Protein AF-A0A947NCL4-F1 (afdb_monomer)

Nearest PDB structures (foldseek):
  7tol-assembly1_A  TM=9.033E-01  e=6.693E-04  Methanocaldococcus jannaschii
  7voc-assembly1_C  TM=8.367E-01  e=2.990E-02  Streptomyces griseochromogenes
  4xru-assembly1_D  TM=3.235E-01  e=7.765E-01  Capnocytophaga gingivalis ATCC 33624
  5wbw-assembly3_D  TM=4.457E-01  e=3.697E+00  Saccharomyces cerevisiae
  4xrp-assembly1_D  TM=3.269E-01  e=4.234E+00  Capnocytophaga gingivalis ATCC 33624

Structure (mmCIF, N/CA/C/O backbone):
data_AF-A0A947NCL4-F1
#
_entry.id   AF-A0A947NCL4-F1
#
loop_
_atom_site.group_PDB
_atom_site.id
_atom_site.type_symbol
_atom_site.label_atom_id
_atom_site.label_alt_id
_atom_site.label_comp_id
_atom_site.label_asym_id
_atom_site.label_entity_id
_atom_site.label_seq_id
_atom_site.pdbx_PDB_ins_code
_atom_site.Cartn_x
_atom_site.Cartn_y
_atom_site.Cartn_z
_atom_site.occupancy
_atom_site.B_iso_or_equiv
_atom_site.auth_seq_id
_atom_site.auth_comp_id
_atom_site.auth_asym_id
_atom_site.auth_atom_id
_atom_site.pdbx_PDB_model_num
ATOM 1 N N . MET A 1 1 ? -11.033 16.167 8.920 1.00 64.00 1 MET A N 1
ATOM 2 C CA . MET A 1 1 ? -10.650 14.749 9.133 1.00 64.00 1 MET A CA 1
ATOM 3 C C . MET A 1 1 ? -9.228 14.546 8.632 1.00 64.00 1 MET A C 1
ATOM 5 O O . MET A 1 1 ? -8.899 15.127 7.607 1.00 64.00 1 MET A O 1
ATOM 9 N N . LYS A 1 2 ? -8.384 13.801 9.361 1.00 90.94 2 LYS A N 1
ATOM 10 C CA . LYS A 1 2 ? -6.972 13.572 9.000 1.00 90.94 2 LYS A CA 1
ATOM 11 C C . LYS A 1 2 ? -6.793 12.207 8.327 1.00 90.94 2 LYS A C 1
ATOM 13 O O . LYS A 1 2 ? -7.354 11.211 8.792 1.00 90.94 2 LYS A O 1
ATOM 18 N N . ARG A 1 3 ? -6.002 12.197 7.256 1.00 96.50 3 ARG A N 1
ATOM 19 C CA . ARG A 1 3 ? -5.643 11.039 6.434 1.00 96.50 3 ARG A CA 1
ATOM 20 C C . ARG A 1 3 ? -4.133 10.838 6.501 1.00 96.50 3 ARG A C 1
ATOM 22 O O . ARG A 1 3 ? -3.400 11.823 6.499 1.00 96.50 3 ARG A O 1
ATOM 29 N N . ALA A 1 4 ? -3.698 9.585 6.568 1.00 97.75 4 ALA A N 1
ATOM 30 C CA . ALA A 1 4 ? -2.288 9.226 6.514 1.00 97.75 4 ALA A CA 1
ATOM 31 C C . ALA A 1 4 ? -1.944 8.553 5.184 1.00 97.75 4 ALA A C 1
ATOM 33 O O . ALA A 1 4 ? -2.614 7.603 4.782 1.00 97.75 4 ALA A O 1
ATOM 34 N N . ASP A 1 5 ? -0.855 8.992 4.560 1.00 97.56 5 ASP A N 1
ATOM 35 C CA . ASP A 1 5 ? -0.298 8.397 3.348 1.00 97.56 5 ASP A CA 1
ATOM 36 C C . ASP A 1 5 ? 0.931 7.564 3.720 1.00 97.56 5 ASP A C 1
ATOM 38 O O . ASP A 1 5 ? 1.979 8.091 4.101 1.00 97.56 5 ASP A O 1
ATOM 42 N N . ILE A 1 6 ? 0.804 6.238 3.644 1.00 97.56 6 ILE A N 1
ATOM 43 C CA . ILE A 1 6 ? 1.873 5.310 4.014 1.00 97.56 6 ILE A CA 1
ATOM 44 C C . ILE A 1 6 ? 2.530 4.758 2.757 1.00 97.56 6 ILE A C 1
ATOM 46 O O . ILE A 1 6 ? 1.960 3.951 2.021 1.00 97.56 6 ILE A O 1
ATOM 50 N N . LYS A 1 7 ? 3.787 5.162 2.556 1.00 96.06 7 LYS A N 1
ATOM 51 C CA . LYS A 1 7 ? 4.650 4.629 1.504 1.00 96.06 7 LYS A CA 1
ATOM 52 C C . LYS A 1 7 ? 5.175 3.246 1.890 1.00 96.06 7 LYS A C 1
ATOM 54 O O . LYS A 1 7 ? 6.080 3.152 2.723 1.00 96.06 7 LYS A O 1
ATOM 59 N N . ILE A 1 8 ? 4.663 2.188 1.267 1.00 96.56 8 ILE A N 1
ATOM 60 C CA . ILE A 1 8 ? 4.990 0.793 1.622 1.00 96.56 8 ILE A CA 1
ATOM 61 C C . ILE A 1 8 ? 6.271 0.262 0.963 1.00 96.56 8 ILE A C 1
ATOM 63 O O . ILE A 1 8 ? 6.783 -0.792 1.336 1.00 96.56 8 ILE A O 1
ATOM 67 N N . GLY A 1 9 ? 6.823 0.998 0.001 1.00 95.12 9 GLY A N 1
ATOM 68 C CA . GLY A 1 9 ? 8.024 0.602 -0.725 1.00 95.12 9 GLY A CA 1
ATOM 69 C C . GLY A 1 9 ? 8.231 1.419 -1.991 1.00 95.12 9 GLY A C 1
ATOM 70 O O . GLY A 1 9 ? 7.526 2.409 -2.203 1.00 95.12 9 GLY A O 1
ATOM 71 N N . TYR A 1 10 ? 9.185 0.986 -2.812 1.00 95.88 10 TYR A N 1
ATOM 72 C CA . TYR A 1 10 ? 9.521 1.613 -4.096 1.00 95.88 10 TYR A CA 1
ATOM 73 C C . TYR A 1 10 ? 9.484 0.641 -5.281 1.00 95.88 10 TYR A C 1
ATOM 75 O O . TYR A 1 10 ? 9.530 1.089 -6.426 1.00 95.88 10 TYR A O 1
ATOM 83 N N . LEU A 1 11 ? 9.362 -0.669 -5.035 1.00 95.19 11 LEU A N 1
ATOM 84 C CA . LEU A 1 11 ? 9.315 -1.660 -6.107 1.00 95.19 11 LEU A CA 1
ATOM 85 C C . LEU A 1 11 ? 7.996 -1.543 -6.875 1.00 95.19 11 LEU A C 1
ATOM 87 O O . LEU A 1 11 ? 6.916 -1.572 -6.290 1.00 95.19 11 LEU A O 1
ATOM 91 N N . CYS A 1 12 ? 8.091 -1.384 -8.190 1.00 95.31 12 CYS A N 1
ATOM 92 C CA . CYS A 1 12 ? 6.954 -1.212 -9.087 1.00 95.31 12 CYS A CA 1
ATOM 93 C C . CYS A 1 12 ? 7.298 -1.826 -10.443 1.00 95.31 12 CYS A C 1
ATOM 95 O O . CYS A 1 12 ? 8.396 -1.596 -10.956 1.00 95.31 12 CYS A O 1
ATOM 97 N N . ASN A 1 13 ? 6.355 -2.570 -11.018 1.00 94.88 13 ASN A N 1
ATOM 98 C CA . ASN A 1 13 ? 6.458 -3.173 -12.349 1.00 94.88 13 ASN A CA 1
ATOM 99 C C . ASN A 1 13 ? 6.358 -2.135 -13.480 1.00 94.88 13 ASN A C 1
ATOM 101 O O . ASN A 1 13 ? 6.836 -2.390 -14.581 1.00 94.88 13 ASN A O 1
ATOM 105 N N . ASN A 1 14 ? 5.793 -0.951 -13.220 1.00 95.12 14 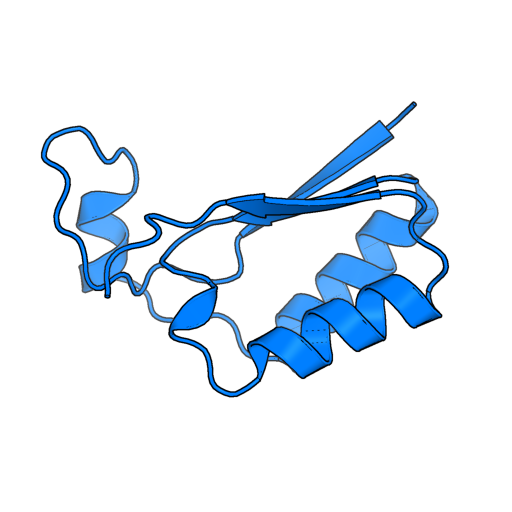ASN A N 1
ATOM 106 C CA . ASN A 1 14 ? 5.631 0.092 -14.230 1.00 95.12 14 ASN A CA 1
ATOM 107 C C . ASN A 1 14 ? 6.718 1.178 -14.161 1.00 95.12 14 ASN A C 1
ATOM 109 O O . ASN A 1 14 ? 7.045 1.677 -13.084 1.00 95.12 14 ASN A O 1
ATOM 113 N N . HIS A 1 15 ? 7.241 1.614 -15.307 1.00 94.50 15 HIS A N 1
ATOM 114 C CA . HIS A 1 15 ? 8.339 2.583 -15.419 1.00 94.50 15 HIS A CA 1
ATOM 115 C C . HIS A 1 15 ? 7.857 3.933 -15.969 1.00 94.50 15 HIS A C 1
ATOM 117 O O . HIS A 1 15 ? 8.352 4.419 -16.981 1.00 94.50 15 HIS A O 1
ATOM 123 N N . CYS A 1 16 ? 6.874 4.549 -15.300 1.00 94.88 16 CYS A N 1
ATOM 124 C CA . CYS A 1 16 ? 6.307 5.820 -15.756 1.00 94.88 16 CYS A CA 1
ATOM 125 C C . CYS A 1 16 ? 7.386 6.909 -15.865 1.00 94.88 16 CYS A C 1
ATOM 127 O O . CYS A 1 16 ? 8.064 7.204 -14.877 1.00 94.88 16 CYS A O 1
ATOM 129 N N . LEU A 1 17 ? 7.466 7.569 -17.025 1.00 95.88 17 LEU A N 1
ATOM 130 C CA . LEU A 1 17 ? 8.424 8.652 -17.296 1.00 95.88 17 LEU A CA 1
ATOM 131 C C . LEU A 1 17 ? 8.308 9.820 -16.303 1.00 95.88 17 LEU A C 1
ATOM 133 O O . LEU A 1 17 ? 9.302 10.444 -15.950 1.00 95.88 17 LEU A O 1
ATOM 137 N N . PHE A 1 18 ? 7.097 10.089 -15.816 1.00 95.00 18 PHE A N 1
ATOM 138 C CA . PHE A 1 18 ? 6.798 11.175 -14.879 1.00 95.00 18 PHE A CA 1
ATOM 139 C C . PHE A 1 18 ? 6.885 10.758 -13.399 1.00 95.00 18 PHE A C 1
ATOM 141 O O . PHE A 1 18 ? 6.500 11.526 -12.516 1.00 95.00 18 PHE A O 1
ATOM 148 N N . CYS A 1 19 ? 7.333 9.536 -13.084 1.00 95.06 19 CYS A N 1
ATOM 149 C CA . CYS A 1 19 ? 7.355 9.069 -11.700 1.00 95.06 19 CYS A CA 1
ATOM 150 C C . CYS A 1 19 ? 8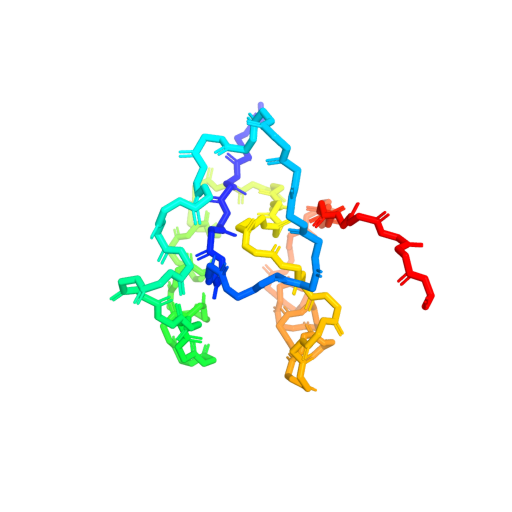.419 9.814 -10.883 1.00 95.06 19 CYS A C 1
ATOM 152 O O . CYS A 1 19 ? 9.613 9.541 -11.000 1.00 95.06 19 CYS A O 1
ATOM 154 N N . VAL A 1 20 ? 7.977 10.672 -9.960 1.00 93.06 20 VAL A N 1
ATOM 155 C CA . VAL A 1 20 ? 8.855 11.387 -9.013 1.00 93.06 20 VAL A CA 1
ATOM 156 C C . VAL A 1 20 ? 9.704 10.441 -8.152 1.00 93.06 20 VAL A C 1
ATOM 158 O O . VAL A 1 20 ? 10.788 10.792 -7.696 1.00 93.06 20 VAL A O 1
ATOM 161 N N . GLN A 1 21 ? 9.250 9.198 -7.967 1.00 91.19 21 GLN A N 1
ATOM 162 C CA . GLN A 1 21 ? 9.962 8.172 -7.208 1.00 91.19 21 GLN A CA 1
ATOM 163 C C . GLN A 1 21 ? 10.749 7.192 -8.089 1.00 91.19 21 GLN A C 1
ATOM 165 O O . GLN A 1 21 ? 11.310 6.247 -7.542 1.00 91.19 21 GLN A O 1
ATOM 170 N N . GLY A 1 22 ? 10.810 7.394 -9.410 1.00 91.56 22 GLY A N 1
ATOM 171 C CA . GLY A 1 22 ? 11.345 6.414 -10.360 1.00 91.56 22 GLY A CA 1
ATOM 172 C C . GLY A 1 22 ? 12.757 5.936 -10.020 1.00 91.56 22 GLY A C 1
ATOM 173 O O . GLY A 1 22 ? 12.980 4.732 -9.945 1.00 91.56 22 GLY A O 1
ATOM 174 N N . LYS A 1 23 ? 13.669 6.867 -9.703 1.00 92.69 23 LYS A N 1
ATOM 175 C CA . LYS A 1 23 ? 15.059 6.558 -9.310 1.00 92.69 23 LYS A CA 1
ATOM 176 C C . LYS A 1 23 ? 15.164 5.798 -7.984 1.00 92.69 23 LYS A C 1
ATOM 178 O O . LYS A 1 23 ? 16.066 4.994 -7.792 1.00 92.69 23 LYS A O 1
ATOM 183 N N . ASN A 1 24 ? 14.224 6.013 -7.063 1.00 93.94 24 ASN A N 1
ATOM 184 C CA . ASN A 1 24 ? 14.250 5.374 -5.744 1.00 93.94 24 ASN A CA 1
ATOM 185 C C . ASN A 1 24 ? 14.008 3.862 -5.811 1.00 93.94 24 ASN A C 1
ATOM 187 O O . ASN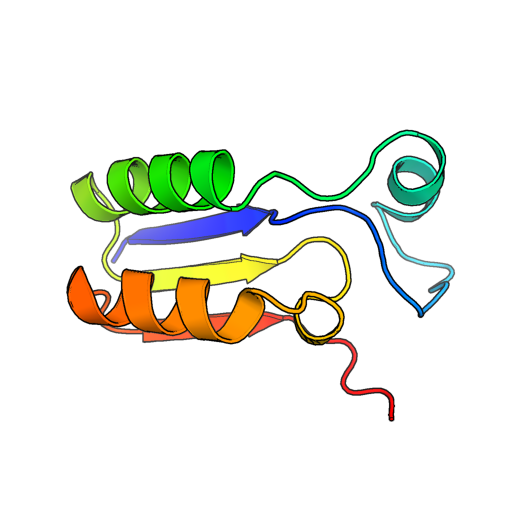 A 1 24 ? 14.366 3.165 -4.871 1.00 93.94 24 ASN A O 1
ATOM 191 N N . ARG A 1 25 ? 13.429 3.350 -6.903 1.00 91.38 25 ARG A N 1
ATOM 192 C CA . ARG A 1 25 ? 13.267 1.908 -7.132 1.00 91.38 25 ARG A CA 1
ATOM 193 C C . ARG A 1 25 ? 14.603 1.175 -7.265 1.00 91.38 25 ARG A C 1
ATOM 195 O O . ARG A 1 25 ? 14.686 0.021 -6.871 1.00 91.38 25 ARG A O 1
ATOM 202 N N . GLU A 1 26 ? 15.617 1.832 -7.819 1.00 90.50 26 GLU A N 1
ATOM 203 C CA . GLU A 1 26 ? 16.956 1.253 -8.009 1.00 90.50 26 GLU A CA 1
ATOM 204 C C . GLU A 1 26 ? 17.797 1.338 -6.729 1.00 90.50 26 GLU A C 1
ATOM 206 O O . GLU A 1 26 ? 18.689 0.527 -6.508 1.00 90.50 26 GLU A O 1
ATOM 211 N N . LEU A 1 27 ? 17.491 2.315 -5.871 1.00 92.94 27 LEU A N 1
ATOM 212 C CA . LEU A 1 27 ? 18.241 2.595 -4.646 1.00 92.94 27 LEU A CA 1
ATOM 213 C C . LEU A 1 27 ? 17.650 1.909 -3.409 1.00 92.94 27 LEU A C 1
ATOM 215 O O . LEU A 1 27 ? 18.365 1.652 -2.443 1.00 92.94 27 LEU A O 1
ATOM 219 N N . TYR A 1 28 ? 16.341 1.646 -3.409 1.00 93.81 28 TYR A N 1
ATOM 220 C CA . TYR A 1 28 ? 15.612 1.196 -2.230 1.00 93.81 28 TYR A CA 1
ATOM 221 C C . TYR A 1 28 ? 14.602 0.098 -2.558 1.00 93.81 28 TYR A C 1
ATOM 223 O O . TYR A 1 28 ? 13.900 0.130 -3.567 1.00 93.81 28 TYR A O 1
ATOM 231 N N . GLY A 1 29 ? 14.467 -0.845 -1.628 1.00 92.62 29 GLY A N 1
ATOM 232 C CA . GLY A 1 29 ? 13.478 -1.911 -1.702 1.00 92.62 29 GLY A CA 1
ATOM 233 C C . GLY A 1 29 ? 12.126 -1.560 -1.077 1.00 92.62 29 GLY A C 1
ATOM 234 O O . GLY A 1 29 ? 11.770 -0.411 -0.792 1.00 92.62 29 GLY A O 1
ATOM 235 N N . ASN A 1 30 ? 11.354 -2.613 -0.844 1.00 94.94 30 ASN A N 1
ATOM 236 C CA . ASN A 1 30 ? 10.111 -2.554 -0.094 1.00 94.94 30 ASN A CA 1
ATOM 237 C C . ASN A 1 30 ? 10.379 -2.484 1.415 1.00 94.94 30 ASN A C 1
ATOM 239 O O . ASN A 1 30 ? 11.310 -3.114 1.907 1.00 94.94 30 ASN A O 1
ATOM 243 N N . LYS A 1 31 ? 9.533 -1.760 2.163 1.00 96.31 31 LYS A N 1
ATOM 244 C CA . LYS A 1 31 ? 9.564 -1.830 3.632 1.00 96.31 31 LYS A CA 1
ATOM 245 C C . LYS A 1 31 ? 9.116 -3.215 4.088 1.00 96.31 31 LYS A C 1
ATOM 247 O O . LYS A 1 31 ? 8.255 -3.829 3.447 1.00 96.31 31 LYS A O 1
ATOM 252 N N . SER A 1 32 ? 9.639 -3.683 5.212 1.00 97.38 32 SER A N 1
ATOM 253 C CA . SER A 1 32 ? 9.146 -4.904 5.846 1.00 97.38 32 SER A CA 1
ATOM 254 C C . SER A 1 32 ? 7.691 -4.742 6.308 1.00 97.38 32 SER A C 1
ATOM 256 O O . SER A 1 32 ? 7.220 -3.634 6.586 1.00 97.38 32 SER A O 1
ATOM 258 N N . CYS A 1 33 ? 6.972 -5.861 6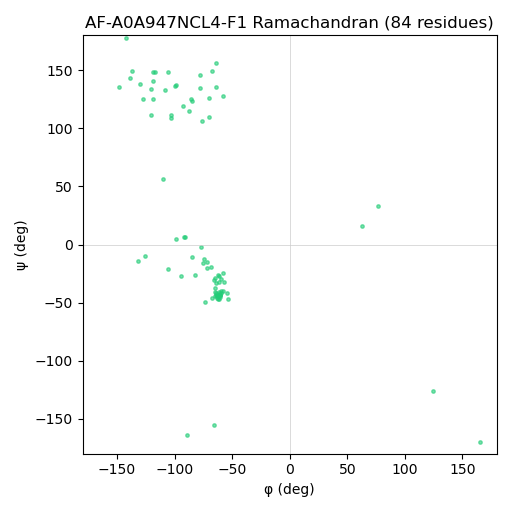.435 1.00 97.50 33 CYS A N 1
ATOM 259 C CA . CYS A 1 33 ? 5.611 -5.875 6.984 1.00 97.50 33 CYS A CA 1
ATOM 260 C C . CYS A 1 33 ? 5.555 -5.203 8.371 1.00 97.50 33 CYS A C 1
ATOM 262 O O . CYS A 1 33 ? 4.663 -4.402 8.656 1.00 97.50 33 CYS A O 1
ATOM 264 N N . ALA A 1 34 ? 6.555 -5.469 9.220 1.00 98.25 34 ALA A N 1
ATOM 265 C CA . ALA A 1 34 ? 6.646 -4.924 10.572 1.00 98.25 34 ALA A CA 1
ATOM 266 C C . ALA A 1 34 ? 6.785 -3.392 10.589 1.00 98.25 34 ALA A C 1
ATOM 268 O O . ALA A 1 34 ? 6.085 -2.718 11.349 1.00 98.25 34 ALA A O 1
ATOM 269 N N . GLU A 1 35 ? 7.634 -2.826 9.727 1.00 98.38 35 GLU A N 1
ATOM 270 C CA . GLU A 1 35 ? 7.787 -1.370 9.607 1.00 98.38 35 GLU A CA 1
ATOM 271 C C . GLU A 1 35 ? 6.484 -0.699 9.167 1.00 98.38 35 GLU A C 1
ATOM 273 O O . GLU A 1 35 ? 6.103 0.341 9.712 1.00 98.38 35 GLU A O 1
ATOM 278 N N . ILE A 1 36 ? 5.763 -1.311 8.223 1.00 98.25 36 ILE A N 1
ATOM 279 C CA . ILE A 1 36 ? 4.484 -0.778 7.747 1.00 98.25 36 ILE A CA 1
ATOM 280 C C . ILE A 1 36 ? 3.435 -0.850 8.859 1.00 98.25 36 ILE A C 1
ATOM 282 O O . ILE A 1 36 ? 2.773 0.150 9.129 1.00 98.25 36 ILE A O 1
ATOM 286 N N . LYS A 1 37 ? 3.316 -1.977 9.572 1.00 98.56 37 LYS A N 1
ATOM 287 C CA . LYS A 1 37 ? 2.405 -2.096 10.724 1.00 98.56 37 LYS A CA 1
ATOM 288 C C . LYS A 1 37 ? 2.716 -1.066 11.810 1.00 98.56 37 LYS A C 1
ATOM 290 O O . LYS A 1 37 ? 1.796 -0.463 12.362 1.00 98.56 37 LYS A O 1
ATOM 295 N N . LYS A 1 38 ? 3.997 -0.797 12.088 1.00 98.56 38 LYS A N 1
ATOM 296 C CA . LYS A 1 38 ? 4.415 0.268 13.016 1.00 98.56 38 LYS A CA 1
ATOM 297 C C . LYS A 1 38 ? 3.944 1.648 12.540 1.00 98.56 38 LYS A C 1
ATOM 299 O O . LYS A 1 38 ? 3.408 2.409 13.345 1.00 98.56 38 LYS A O 1
ATOM 304 N N . ALA A 1 39 ? 4.077 1.949 11.247 1.00 98.31 39 ALA A N 1
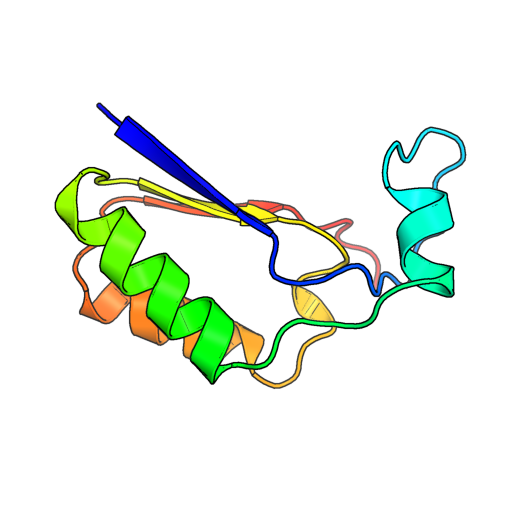ATOM 305 C CA . ALA A 1 39 ? 3.575 3.193 10.662 1.00 98.31 39 ALA A CA 1
ATOM 306 C C . ALA A 1 39 ? 2.038 3.298 10.731 1.00 98.31 39 ALA A C 1
ATOM 308 O O . ALA A 1 39 ? 1.522 4.351 11.098 1.00 98.31 39 ALA A O 1
ATOM 309 N N . ILE A 1 40 ? 1.309 2.206 10.465 1.00 98.38 40 ILE A N 1
ATOM 310 C CA . ILE A 1 40 ? -0.159 2.147 10.581 1.00 98.38 40 ILE A CA 1
ATOM 311 C C . ILE A 1 40 ? -0.598 2.438 12.026 1.00 98.38 40 ILE A C 1
ATOM 313 O O . ILE A 1 40 ? -1.501 3.246 12.239 1.00 98.38 40 ILE A O 1
ATOM 317 N N . ASN A 1 41 ? 0.065 1.845 13.026 1.00 98.38 41 ASN A N 1
ATOM 318 C CA . ASN A 1 41 ? -0.227 2.115 14.439 1.00 98.38 41 ASN A CA 1
ATOM 319 C C . ASN A 1 41 ? -0.018 3.584 14.808 1.00 98.38 41 ASN A C 1
ATOM 321 O O . ASN A 1 41 ? -0.839 4.172 15.511 1.00 98.38 41 ASN A O 1
ATOM 325 N N . LEU A 1 42 ? 1.078 4.186 14.339 1.00 98.06 42 LEU A N 1
ATOM 326 C CA . LEU A 1 42 ? 1.351 5.597 14.590 1.00 98.06 42 LEU A CA 1
ATOM 327 C C . LEU A 1 42 ? 0.300 6.492 13.921 1.00 98.06 42 LEU A C 1
ATOM 329 O O . LEU A 1 42 ? -0.226 7.396 14.568 1.00 98.06 42 LEU A O 1
ATOM 333 N N . ALA A 1 43 ? -0.051 6.199 12.667 1.00 97.69 43 ALA A N 1
ATOM 334 C CA . ALA A 1 43 ? -1.083 6.915 11.928 1.00 97.69 43 ALA A CA 1
ATOM 335 C C . ALA A 1 43 ? -2.447 6.830 12.622 1.00 97.69 43 ALA A C 1
ATOM 337 O O . ALA A 1 43 ? -3.154 7.833 12.718 1.00 97.69 43 ALA A O 1
ATOM 338 N N . ARG A 1 44 ? -2.806 5.663 13.172 1.00 97.56 44 ARG A N 1
ATOM 339 C CA . ARG A 1 44 ? -4.115 5.459 13.801 1.00 97.56 44 ARG A CA 1
ATOM 340 C C . ARG A 1 44 ? -4.356 6.376 15.001 1.00 97.56 44 ARG A C 1
ATOM 342 O O . ARG A 1 44 ? -5.508 6.714 15.266 1.00 97.56 44 ARG A O 1
ATOM 349 N N . LYS A 1 45 ? -3.297 6.822 15.687 1.00 97.31 45 LYS A N 1
ATOM 350 C CA . LYS A 1 45 ? -3.391 7.746 16.831 1.00 97.31 45 LYS A CA 1
ATOM 351 C C . LYS A 1 45 ? -3.982 9.108 16.459 1.00 97.31 45 LYS A C 1
ATOM 353 O O . LYS A 1 45 ? -4.541 9.774 17.322 1.00 97.31 45 LYS A O 1
ATOM 358 N N . THR A 1 46 ? -3.847 9.541 15.204 1.00 97.25 46 THR A N 1
ATOM 359 C CA . THR A 1 46 ? -4.225 10.901 14.777 1.00 97.25 46 THR A CA 1
ATOM 360 C C . THR A 1 46 ? -5.073 10.947 13.507 1.00 97.25 46 THR A C 1
ATOM 362 O O . THR A 1 46 ? -5.665 11.988 13.219 1.00 97.25 46 THR A O 1
ATOM 365 N N . CYS A 1 47 ? -5.154 9.846 12.756 1.00 97.88 47 CYS A N 1
ATOM 366 C CA . CYS A 1 47 ? -5.844 9.753 11.471 1.00 97.88 47 CYS A CA 1
ATOM 367 C C . CYS A 1 47 ? -6.981 8.726 11.516 1.00 97.88 47 CYS A C 1
ATOM 369 O O . CYS A 1 47 ? -6.909 7.720 12.223 1.00 97.88 47 CYS A O 1
ATOM 371 N N . GLN A 1 48 ? -8.031 8.995 10.738 1.00 97.50 48 GLN A N 1
ATOM 372 C CA . GLN A 1 48 ? -9.180 8.094 10.569 1.00 97.50 48 GLN A CA 1
ATOM 373 C C . GLN A 1 48 ? -9.164 7.388 9.213 1.00 97.50 48 GLN A C 1
ATOM 375 O O . GLN A 1 48 ? -9.748 6.316 9.087 1.00 97.50 48 GLN A O 1
ATOM 380 N N . ASP A 1 49 ? -8.452 7.952 8.235 1.00 98.31 49 ASP A N 1
ATOM 381 C CA . ASP A 1 49 ? -8.317 7.401 6.890 1.00 98.31 49 ASP A CA 1
ATOM 382 C C . ASP A 1 49 ? -6.852 7.048 6.602 1.00 98.31 49 ASP A C 1
ATOM 384 O O . ASP A 1 49 ? -5.931 7.715 7.090 1.00 98.31 49 ASP A O 1
ATOM 388 N N . LEU A 1 50 ? -6.644 6.020 5.784 1.00 98.25 50 LEU A N 1
ATOM 389 C CA . LEU A 1 50 ? -5.331 5.516 5.395 1.00 98.25 50 LEU A CA 1
ATOM 390 C C . LEU A 1 50 ? -5.245 5.359 3.874 1.00 98.25 50 LEU A C 1
ATOM 392 O O . LEU A 1 50 ? -6.169 4.842 3.252 1.00 98.25 50 LEU A O 1
ATOM 396 N N . VAL A 1 51 ? -4.117 5.754 3.290 1.00 98.44 51 VAL A N 1
ATOM 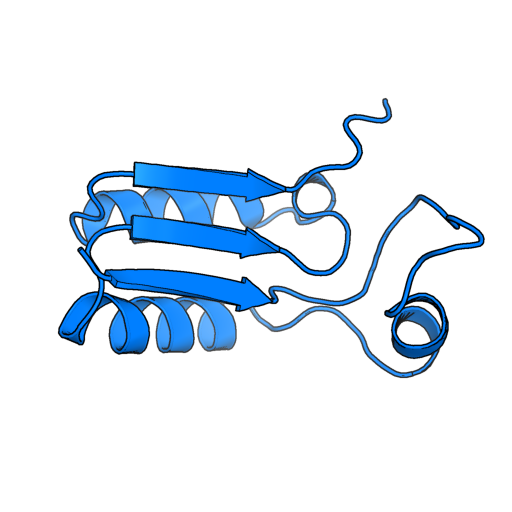397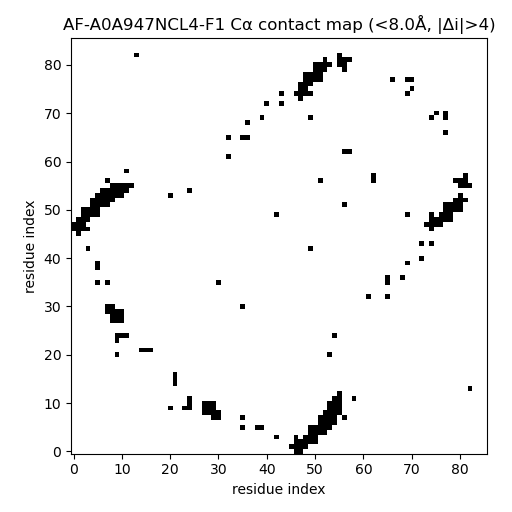 C CA . VAL A 1 51 ? -3.769 5.503 1.888 1.00 98.44 51 VAL A CA 1
ATOM 398 C C . VAL A 1 51 ? -2.498 4.667 1.836 1.00 98.44 51 VAL A C 1
ATOM 400 O O . VAL A 1 51 ? -1.465 5.060 2.382 1.00 98.44 51 VAL A O 1
ATOM 403 N N . PHE A 1 52 ? -2.555 3.530 1.151 1.00 98.19 52 PHE A N 1
ATOM 404 C CA . PHE A 1 52 ? -1.367 2.784 0.752 1.00 98.19 52 PHE A CA 1
ATOM 405 C C . PHE A 1 52 ? -0.830 3.345 -0.568 1.00 98.19 52 PHE A C 1
ATOM 407 O O . PHE A 1 52 ? -1.556 3.417 -1.559 1.00 98.19 52 PHE A O 1
ATOM 414 N N . THR A 1 53 ? 0.439 3.754 -0.568 1.00 96.31 53 THR A N 1
ATOM 415 C CA . THR A 1 53 ? 1.126 4.360 -1.721 1.00 96.31 53 THR A CA 1
ATOM 416 C C . THR A 1 53 ? 2.587 3.896 -1.808 1.00 96.31 53 THR A C 1
ATOM 418 O O . THR A 1 53 ? 3.073 3.171 -0.936 1.00 96.31 53 THR A O 1
ATOM 421 N N . GLY A 1 54 ? 3.323 4.336 -2.829 1.00 94.25 54 GLY A N 1
ATOM 422 C CA . GLY A 1 54 ? 4.742 4.049 -3.034 1.00 94.25 54 GLY A CA 1
ATOM 423 C C . GLY A 1 54 ? 5.015 3.426 -4.391 1.00 94.25 54 GLY A C 1
ATOM 424 O O . GLY A 1 54 ? 4.668 4.006 -5.413 1.00 94.25 54 GLY A O 1
ATOM 425 N N . GLY A 1 55 ? 5.682 2.275 -4.385 1.00 94.44 55 GLY A N 1
ATOM 426 C CA . GLY A 1 55 ? 5.711 1.372 -5.528 1.00 94.44 55 GLY A CA 1
ATOM 427 C C . GLY A 1 55 ? 4.330 0.771 -5.813 1.00 94.44 55 GLY A C 1
ATOM 428 O O . GLY A 1 55 ? 3.304 1.333 -5.432 1.00 94.44 55 GLY A O 1
ATOM 429 N N . GLU A 1 56 ? 4.293 -0.393 -6.450 1.00 96.31 56 GLU A N 1
ATOM 430 C CA . GLU A 1 56 ? 3.023 -1.061 -6.733 1.00 96.31 56 GLU A CA 1
ATOM 431 C C . GLU A 1 56 ? 2.605 -1.941 -5.553 1.00 96.31 56 GLU A C 1
ATOM 433 O O . GLU A 1 56 ? 3.273 -2.921 -5.215 1.00 96.31 56 GLU A O 1
ATOM 438 N N . ALA A 1 57 ? 1.488 -1.580 -4.918 1.00 95.75 57 ALA A N 1
ATOM 439 C CA . ALA A 1 57 ? 1.029 -2.235 -3.703 1.00 95.75 57 ALA A CA 1
ATOM 440 C C . ALA A 1 57 ? 0.655 -3.703 -3.921 1.00 95.75 57 ALA A C 1
ATOM 442 O O . ALA A 1 57 ? 0.959 -4.551 -3.080 1.00 95.75 57 ALA A O 1
ATOM 443 N N . THR A 1 58 ? 0.052 -4.001 -5.070 1.00 94.06 58 THR A N 1
ATOM 444 C CA . THR A 1 58 ? -0.465 -5.333 -5.402 1.00 94.06 58 THR A CA 1
ATOM 445 C C . THR A 1 58 ? 0.623 -6.369 -5.700 1.00 94.06 58 THR A C 1
ATOM 447 O O . THR A 1 58 ? 0.346 -7.561 -5.626 1.00 94.06 58 THR A O 1
ATOM 450 N N . LEU A 1 59 ? 1.874 -5.951 -5.941 1.00 94.38 59 LEU A N 1
ATOM 451 C CA . LEU A 1 59 ? 3.012 -6.868 -6.113 1.00 94.38 59 LEU A CA 1
ATOM 452 C C . LEU A 1 59 ? 3.497 -7.488 -4.797 1.00 94.38 59 LEU A C 1
ATOM 454 O O . LEU A 1 59 ? 4.330 -8.394 -4.808 1.00 94.38 59 LEU A O 1
ATOM 458 N N . ARG A 1 60 ? 3.047 -6.978 -3.645 1.00 94.94 60 ARG A N 1
ATOM 459 C CA . ARG A 1 60 ? 3.461 -7.517 -2.352 1.00 94.94 60 ARG A CA 1
ATOM 460 C C . ARG A 1 60 ? 2.587 -8.702 -1.949 1.00 94.94 60 ARG A C 1
ATOM 462 O O . ARG A 1 60 ? 1.382 -8.553 -1.766 1.00 94.94 60 ARG A O 1
ATOM 469 N N . ASN A 1 61 ? 3.222 -9.834 -1.657 1.00 95.69 61 ASN A N 1
ATOM 470 C CA . ASN A 1 61 ? 2.537 -11.032 -1.154 1.00 95.69 61 ASN A CA 1
ATOM 471 C C . ASN A 1 61 ? 1.796 -10.795 0.178 1.00 95.69 61 ASN A C 1
ATOM 473 O O . ASN A 1 61 ? 0.783 -11.433 0.444 1.00 95.69 61 ASN A O 1
ATOM 477 N N . ASP A 1 62 ? 2.279 -9.866 1.010 1.00 96.81 62 ASP A N 1
ATOM 478 C CA . ASP A 1 62 ? 1.698 -9.515 2.314 1.00 96.81 62 ASP A CA 1
ATOM 479 C C . ASP A 1 62 ? 0.678 -8.359 2.243 1.00 96.81 62 ASP A C 1
ATOM 481 O O . ASP A 1 62 ? 0.208 -7.874 3.275 1.00 96.81 62 ASP A O 1
ATOM 485 N N . PHE A 1 63 ? 0.310 -7.886 1.046 1.00 97.19 63 PHE A N 1
ATOM 486 C CA . PHE A 1 63 ? -0.504 -6.677 0.915 1.00 97.19 63 PHE A CA 1
ATOM 487 C C . PHE A 1 63 ? -1.882 -6.801 1.578 1.00 97.19 63 PHE A C 1
ATOM 489 O O . PHE A 1 63 ? -2.295 -5.926 2.344 1.00 97.19 63 PHE A O 1
ATOM 496 N N . LEU A 1 64 ? -2.586 -7.909 1.338 1.00 97.56 64 LEU A N 1
ATOM 497 C CA . LEU A 1 64 ? -3.911 -8.138 1.924 1.00 97.56 64 LEU A CA 1
ATOM 498 C C . LEU A 1 64 ? -3.855 -8.273 3.452 1.00 97.56 64 LEU A C 1
ATOM 500 O O . LEU A 1 64 ? -4.800 -7.882 4.142 1.00 97.56 64 LEU A O 1
ATOM 504 N N . GLU A 1 65 ? -2.737 -8.757 3.998 1.00 98.19 65 GLU A N 1
ATOM 505 C CA . GLU A 1 65 ? -2.506 -8.790 5.441 1.00 98.19 65 GLU A CA 1
ATOM 506 C C . GLU A 1 65 ? -2.443 -7.368 6.020 1.00 98.19 65 GLU A C 1
ATOM 508 O O . GLU A 1 65 ? -3.070 -7.089 7.043 1.00 98.19 65 GLU A O 1
ATOM 513 N N . LEU A 1 66 ? -1.752 -6.445 5.343 1.00 98.31 66 LEU A N 1
ATOM 514 C CA . LEU A 1 66 ? -1.655 -5.039 5.750 1.00 98.31 66 LEU A CA 1
ATOM 515 C C . LEU A 1 66 ? -3.011 -4.325 5.689 1.00 98.31 66 LEU A C 1
ATOM 517 O O . LEU A 1 66 ? -3.356 -3.581 6.612 1.00 98.31 66 LEU A O 1
ATOM 521 N N . VAL A 1 67 ? -3.809 -4.584 4.648 1.00 98.25 67 VAL A N 1
ATOM 522 C CA . VAL A 1 67 ? -5.179 -4.056 4.533 1.00 98.25 67 VAL A CA 1
ATOM 523 C C . VAL A 1 67 ? -6.061 -4.594 5.664 1.00 98.25 67 VAL A C 1
ATOM 525 O O . VAL A 1 67 ? -6.752 -3.823 6.333 1.00 98.25 67 VAL A O 1
ATOM 528 N N . SER A 1 68 ? -6.002 -5.903 5.931 1.00 98.44 68 SER A N 1
ATOM 529 C CA . SER A 1 68 ? -6.723 -6.541 7.041 1.00 98.44 68 SER A CA 1
ATOM 530 C C . SER A 1 68 ? -6.311 -5.955 8.393 1.00 98.44 68 SER A C 1
ATOM 532 O O . SER A 1 68 ? -7.162 -5.648 9.229 1.00 98.44 68 SER A O 1
ATOM 534 N N . TYR A 1 69 ? -5.014 -5.720 8.591 1.00 98.50 69 TYR A N 1
ATOM 535 C CA . TYR A 1 69 ? -4.477 -5.101 9.797 1.00 98.50 69 TYR A CA 1
ATOM 536 C C . TYR A 1 69 ? -5.004 -3.675 10.005 1.00 98.50 69 TYR A C 1
ATOM 538 O O . TYR A 1 69 ? -5.489 -3.349 11.089 1.00 98.50 69 TYR A O 1
ATOM 546 N N . ALA A 1 70 ? -4.993 -2.843 8.960 1.00 98.19 70 ALA A N 1
ATOM 547 C CA . ALA A 1 70 ? -5.571 -1.502 9.014 1.00 98.19 70 ALA A CA 1
ATOM 548 C C . ALA A 1 70 ? -7.082 -1.541 9.310 1.00 98.19 70 ALA A C 1
ATOM 550 O O . ALA A 1 70 ? -7.566 -0.795 10.161 1.00 98.19 70 ALA A O 1
ATOM 551 N N . LYS A 1 71 ? -7.832 -2.460 8.688 1.00 98.19 71 LYS A N 1
ATOM 552 C CA . LYS A 1 71 ? -9.268 -2.628 8.961 1.00 98.19 71 LYS A CA 1
ATOM 553 C C . LYS A 1 71 ? -9.529 -2.997 10.424 1.00 98.19 71 LYS A C 1
ATOM 555 O O . LYS A 1 71 ? -10.400 -2.401 11.051 1.00 98.19 71 LYS A O 1
ATOM 560 N N . LYS A 1 72 ? -8.743 -3.919 10.993 1.00 98.50 72 LYS A N 1
ATOM 561 C CA . LYS A 1 72 ? -8.836 -4.316 12.412 1.00 98.50 72 LYS A CA 1
ATOM 562 C C . LYS A 1 72 ? -8.560 -3.159 13.377 1.00 98.50 72 LYS A C 1
ATOM 564 O O . LYS A 1 72 ? -9.163 -3.108 14.440 1.00 98.50 72 LYS A O 1
ATOM 569 N N . LEU A 1 73 ? -7.695 -2.216 13.004 1.00 97.81 73 LEU A N 1
ATOM 570 C CA . LEU A 1 73 ? -7.419 -1.010 13.795 1.00 97.81 73 LEU A CA 1
ATOM 571 C C . LEU A 1 73 ? -8.519 0.064 13.693 1.00 97.81 73 LEU A C 1
ATOM 573 O O . LEU A 1 73 ? -8.430 1.104 14.350 1.00 97.81 73 LEU A O 1
ATOM 577 N N . GLY A 1 74 ? -9.563 -0.161 12.891 1.00 97.75 74 GLY A N 1
ATOM 578 C CA . GLY A 1 74 ? -10.724 0.723 12.811 1.00 97.75 74 GLY A CA 1
ATOM 579 C C . GLY A 1 74 ? -10.476 2.001 12.011 1.00 97.75 74 GLY A C 1
ATOM 580 O O . GLY A 1 74 ? -11.015 3.050 12.364 1.00 97.75 74 GLY A O 1
ATOM 581 N N . PHE A 1 75 ? -9.640 1.943 10.968 1.00 98.25 75 PHE A N 1
ATOM 582 C CA . PHE A 1 75 ? -9.634 2.990 9.942 1.00 98.25 75 PHE A CA 1
ATOM 583 C C . PHE A 1 75 ? -10.981 2.995 9.206 1.00 98.25 75 PHE A C 1
ATOM 585 O O . PHE A 1 75 ? -11.494 1.936 8.843 1.00 98.25 75 PHE A O 1
ATOM 592 N N . ARG A 1 76 ? -11.551 4.184 8.988 1.00 96.94 76 ARG A N 1
ATOM 593 C CA . ARG A 1 76 ? -12.855 4.365 8.336 1.00 96.94 76 ARG A CA 1
ATOM 594 C C . ARG A 1 76 ? -12.762 4.120 6.835 1.00 96.94 76 ARG A C 1
ATOM 596 O O . ARG A 1 76 ? -13.551 3.353 6.293 1.00 96.94 76 ARG A O 1
ATOM 603 N N . TYR A 1 77 ? -11.788 4.752 6.184 1.00 97.50 77 TYR A N 1
ATOM 604 C CA . TYR A 1 77 ? -11.484 4.528 4.775 1.00 97.50 77 TYR A CA 1
ATOM 605 C C . TYR A 1 77 ? -10.051 4.041 4.597 1.00 97.50 77 TYR A C 1
ATOM 607 O O . TYR A 1 77 ? -9.111 4.602 5.161 1.00 97.50 77 TYR A O 1
ATOM 615 N N . ILE A 1 78 ? -9.899 3.004 3.776 1.00 98.19 78 ILE A N 1
ATOM 616 C CA . ILE A 1 78 ? -8.611 2.457 3.360 1.00 98.19 78 ILE A CA 1
ATOM 617 C C . ILE A 1 78 ? -8.566 2.566 1.840 1.00 98.19 78 ILE A C 1
ATOM 619 O O . ILE A 1 78 ? -9.338 1.913 1.144 1.00 98.19 78 ILE A O 1
ATOM 623 N N . CYS A 1 79 ? -7.692 3.429 1.340 1.00 98.00 79 CYS A N 1
ATOM 624 C CA . CYS A 1 79 ? -7.481 3.667 -0.079 1.00 98.00 79 CYS A CA 1
ATOM 625 C C . CYS A 1 79 ? -6.165 3.026 -0.524 1.00 98.00 79 CYS A C 1
ATOM 627 O O . CYS A 1 79 ? -5.202 2.942 0.242 1.00 98.00 79 CYS A O 1
ATOM 629 N N . VAL A 1 80 ? -6.129 2.580 -1.772 1.00 97.81 80 VAL A N 1
ATOM 630 C CA . VAL A 1 80 ? -4.962 1.961 -2.393 1.00 97.81 80 VAL A CA 1
ATOM 631 C C . VAL A 1 80 ? -4.685 2.699 -3.688 1.00 97.81 80 VAL A C 1
ATOM 633 O O . VAL A 1 80 ? -5.570 2.811 -4.533 1.00 97.81 80 VAL A O 1
ATOM 636 N N . ILE A 1 81 ? -3.460 3.192 -3.843 1.00 96.81 81 ILE A N 1
ATOM 637 C CA . ILE A 1 81 ? -2.971 3.707 -5.119 1.00 96.81 81 ILE A CA 1
ATOM 638 C C . ILE A 1 81 ? -2.263 2.553 -5.828 1.00 96.81 81 ILE A C 1
ATOM 640 O O . ILE A 1 81 ? -1.299 2.000 -5.302 1.00 96.81 81 ILE A O 1
ATOM 644 N N . THR A 1 82 ? -2.768 2.186 -7.002 1.00 96.38 82 THR A N 1
ATOM 645 C CA . THR A 1 82 ? -2.253 1.097 -7.839 1.00 96.38 82 THR A CA 1
ATOM 646 C C . THR A 1 82 ? -2.226 1.539 -9.297 1.00 96.38 82 THR A C 1
ATOM 648 O O . THR A 1 82 ? -3.050 2.351 -9.720 1.00 96.38 82 THR A O 1
ATOM 651 N N . ASN A 1 83 ? -1.279 1.013 -10.067 1.00 95.56 83 ASN A N 1
ATOM 652 C CA . ASN A 1 83 ? -1.248 1.174 -11.514 1.00 95.56 83 ASN A CA 1
ATOM 653 C C . ASN A 1 83 ? -2.282 0.290 -12.236 1.00 95.56 83 ASN A C 1
ATOM 655 O O . ASN A 1 83 ? -2.579 0.558 -13.396 1.00 95.56 83 ASN A O 1
ATOM 659 N N . GLY A 1 84 ? -2.841 -0.726 -11.564 1.00 94.38 84 GLY A N 1
ATOM 660 C CA . GLY A 1 84 ? -3.895 -1.588 -12.104 1.00 94.38 84 GLY A CA 1
ATOM 661 C C . GLY A 1 84 ? -3.500 -2.403 -13.340 1.00 94.38 84 GLY A C 1
ATOM 662 O O . GLY A 1 84 ? -4.380 -2.888 -14.049 1.00 94.38 84 GLY A O 1
ATOM 663 N N . ILE A 1 85 ? -2.204 -2.535 -13.626 1.00 91.44 85 ILE A N 1
ATOM 664 C CA . ILE A 1 85 ? -1.708 -3.298 -14.772 1.00 91.44 85 ILE A CA 1
ATOM 665 C C . ILE A 1 85 ? -1.760 -4.790 -14.430 1.00 91.44 85 ILE A C 1
ATOM 667 O O . ILE A 1 85 ? -1.368 -5.191 -13.333 1.00 91.44 85 ILE A O 1
ATOM 671 N N . LYS A 1 86 ? -2.262 -5.588 -15.375 1.00 60.00 86 LYS A N 1
ATOM 672 C CA . LYS A 1 86 ? -2.320 -7.050 -15.291 1.00 60.00 86 LYS A CA 1
ATOM 673 C C . LYS A 1 86 ? -1.007 -7.686 -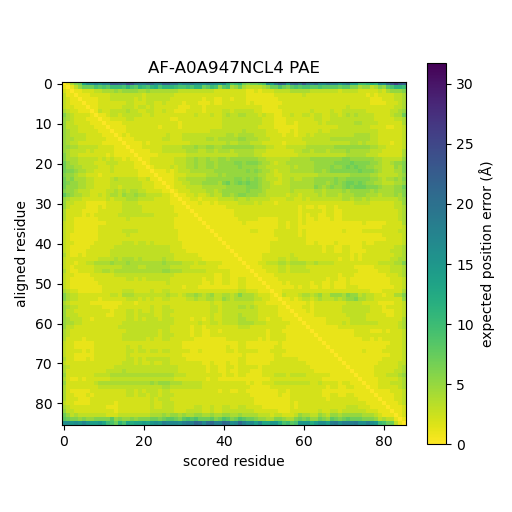15.728 1.00 60.00 86 LYS A C 1
ATOM 675 O O . LYS A 1 86 ? -0.447 -7.211 -16.740 1.00 60.00 86 LYS A O 1
#

Sequence (86 aa):
MKRADIKIGYLCNNHCLFCVQGKNRELYGNKSCAEIKKAINLARKTCQDLVFTGGEATLRNDFLELVSYAKKLGFRYICVITNGIK

Mean predicted aligned error: 2.71 Å

Secondary structure (DSSP, 8-state):
--EEEEE--S--S---TT-TTTTHHHH--PPPHHHHHHHHHHHHTT-SEEEEESS-GGG-TTHHHHHHHHHHTT-SEEEE------

pLDDT: mean 95.44, std 5.59, range [60.0, 98.56]

Foldseek 3Di:
DDEDEDAQFADAPDQDPPDPCNVVNVVIGGDDPVVRLVVLVVCLVPAQHYEYDHYALVPDPCSVVSVVSSVVSRRPYYHYDHPPDD

Radius of gyration: 12.88 Å; Cα contacts (8 Å, |Δi|>4): 128; chains: 1; bounding box: 31×26×34 Å

Solvent-accessible surface area (backbone atoms only — not comparable to full-atom values): 5144 Å² total; per-residue (Å²): 139,45,70,37,81,45,67,52,28,31,50,50,95,71,83,58,92,82,44,90,58,53,72,46,37,82,76,38,65,62,56,53,73,67,59,48,53,53,50,51,58,60,38,54,77,73,26,45,29,40,32,44,35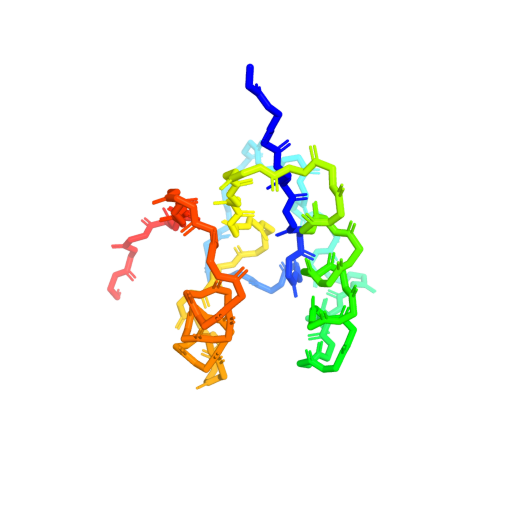,62,22,39,52,84,79,42,91,60,39,68,57,54,53,52,50,46,50,73,72,62,44,79,44,81,46,74,51,66,86,82,78,130